Protein AF-A0A098E9V8-F1 (afdb_monomer_lite)

InterPro domains:
  IPR036393 Acetylglutamate kinase-like superfamily [G3DSA:3.40.1160.10] (1-50)
  IPR036393 Acetylglutamate kinase-like superfamily [SSF53633] (8-49)

Foldseek 3Di:
DDPPPPPPDDPVRLVVCVVVVPWDWADDPVPVVLVVCVVVVHDHDTDIHD

Structure (mmCIF, N/CA/C/O backbone):
data_AF-A0A098E9V8-F1
#
_entry.id   AF-A0A098E9V8-F1
#
loop_
_atom_site.group_PDB
_atom_site.id
_atom_site.type_symbol
_atom_site.label_atom_id
_atom_site.label_alt_id
_atom_site.label_comp_id
_atom_site.label_asym_id
_atom_site.label_entity_id
_atom_site.label_seq_id
_atom_site.pdbx_PDB_ins_code
_atom_site.Cartn_x
_atom_site.Cartn_y
_atom_site.Cartn_z
_atom_site.occupancy
_atom_site.B_iso_or_equiv
_atom_site.auth_seq_id
_atom_site.auth_comp_id
_atom_site.auth_asym_id
_atom_site.auth_atom_id
_atom_site.pdbx_PDB_model_num
ATOM 1 N N . MET A 1 1 ? 6.100 7.001 -25.663 1.00 50.66 1 MET A N 1
ATOM 2 C CA . MET A 1 1 ? 6.185 6.261 -24.387 1.00 50.66 1 MET A CA 1
ATOM 3 C C . MET A 1 1 ? 7.186 5.139 -24.609 1.00 50.66 1 MET A C 1
ATOM 5 O O . MET A 1 1 ? 6.916 4.276 -25.430 1.00 50.66 1 MET A O 1
ATOM 9 N N . SER A 1 2 ? 8.393 5.242 -24.051 1.00 47.56 2 SER A N 1
ATOM 10 C CA . SER A 1 2 ? 9.480 4.282 -24.289 1.00 47.56 2 SER A CA 1
ATOM 11 C C . SER A 1 2 ? 9.200 2.963 -23.5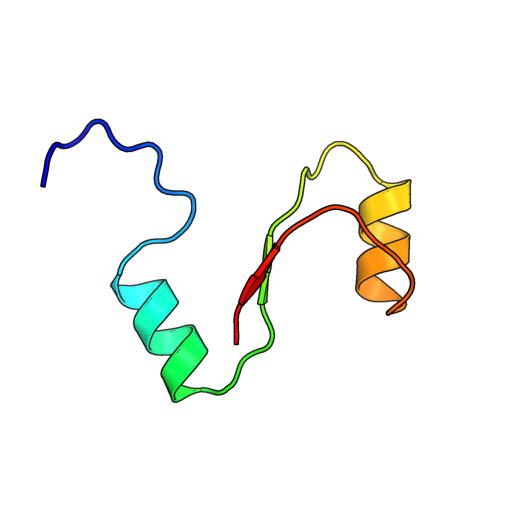61 1.00 47.56 2 SER A C 1
ATOM 13 O O . SER A 1 2 ? 8.834 2.962 -22.387 1.00 47.56 2 SER A O 1
ATOM 15 N N . ALA A 1 3 ? 9.386 1.837 -24.252 1.00 55.25 3 ALA A N 1
ATOM 16 C CA . ALA A 1 3 ? 9.125 0.473 -23.774 1.00 55.25 3 ALA A CA 1
ATOM 17 C C . ALA A 1 3 ? 10.142 -0.039 -22.724 1.00 55.25 3 ALA A C 1
ATOM 19 O O . ALA A 1 3 ? 10.377 -1.237 -22.605 1.00 55.25 3 ALA A O 1
ATOM 20 N N . SER A 1 4 ? 10.759 0.867 -21.962 1.00 53.78 4 SER A N 1
ATOM 21 C CA . SER A 1 4 ? 11.782 0.563 -20.949 1.00 53.78 4 SER A CA 1
ATOM 22 C C . SER A 1 4 ? 11.514 1.237 -19.601 1.00 53.78 4 SER A C 1
ATOM 24 O O . SER A 1 4 ? 12.344 1.165 -18.699 1.00 53.78 4 SER A O 1
ATOM 26 N N . ALA A 1 5 ? 10.358 1.884 -19.432 1.00 57.62 5 ALA A N 1
ATOM 27 C CA . ALA A 1 5 ? 9.912 2.301 -18.111 1.00 57.62 5 ALA A CA 1
ATOM 28 C C . ALA A 1 5 ? 9.384 1.065 -17.364 1.00 57.62 5 ALA A C 1
ATOM 30 O O . ALA A 1 5 ? 8.342 0.527 -17.736 1.00 57.62 5 ALA A O 1
ATOM 31 N N . ASN A 1 6 ? 10.088 0.626 -16.314 1.00 69.00 6 ASN A N 1
ATOM 32 C CA . ASN A 1 6 ? 9.609 -0.364 -15.337 1.00 69.00 6 ASN A CA 1
ATOM 33 C C . ASN A 1 6 ? 8.459 0.229 -14.501 1.00 69.00 6 ASN A C 1
ATOM 35 O O . ASN A 1 6 ? 8.562 0.401 -13.287 1.00 69.00 6 ASN A O 1
ATOM 39 N N . ASN A 1 7 ? 7.374 0.621 -15.166 1.00 76.94 7 ASN A N 1
ATOM 40 C CA . ASN A 1 7 ? 6.198 1.152 -14.508 1.00 76.94 7 ASN A CA 1
ATOM 41 C C . ASN A 1 7 ? 5.514 0.011 -13.761 1.00 76.94 7 ASN A C 1
ATOM 43 O O . ASN A 1 7 ? 5.046 -0.951 -14.361 1.00 76.94 7 ASN A O 1
ATOM 47 N N . ILE A 1 8 ? 5.455 0.150 -12.439 1.00 85.38 8 ILE A N 1
ATOM 48 C CA . ILE A 1 8 ? 4.825 -0.812 -11.526 1.00 85.38 8 ILE A CA 1
ATOM 49 C C . ILE A 1 8 ? 3.295 -0.827 -11.721 1.00 85.38 8 ILE A C 1
ATOM 51 O O . ILE A 1 8 ? 2.624 -1.774 -11.323 1.00 85.38 8 ILE A O 1
ATOM 55 N N . LEU A 1 9 ? 2.744 0.217 -12.352 1.00 89.19 9 LEU A N 1
ATOM 56 C CA . LEU A 1 9 ? 1.321 0.388 -12.613 1.00 89.19 9 LEU A CA 1
ATOM 57 C C . LEU A 1 9 ? 1.094 0.857 -14.055 1.00 89.19 9 LEU A C 1
ATOM 59 O O . LEU A 1 9 ? 1.660 1.866 -14.481 1.00 89.19 9 LEU A O 1
ATOM 63 N N . ASP A 1 10 ? 0.250 0.149 -14.802 1.00 90.75 10 ASP A N 1
ATOM 64 C CA . ASP A 1 10 ? -0.142 0.545 -16.151 1.00 90.75 10 ASP A CA 1
ATOM 65 C C . ASP A 1 10 ? -1.316 1.543 -16.145 1.00 90.75 10 ASP A C 1
ATOM 67 O O . ASP A 1 10 ? -2.032 1.729 -15.156 1.00 90.75 10 ASP A O 1
ATOM 71 N N . LEU A 1 11 ? -1.530 2.202 -17.285 1.00 91.81 11 LEU A N 1
ATOM 72 C CA . LEU A 1 11 ? -2.555 3.238 -17.424 1.00 91.81 11 LEU A CA 1
ATOM 73 C C . LEU A 1 11 ? -3.987 2.710 -17.254 1.00 91.81 11 LEU A C 1
ATOM 75 O O . LEU A 1 11 ? -4.854 3.460 -16.798 1.00 91.81 11 LEU A O 1
ATOM 79 N N . VAL A 1 12 ? -4.265 1.462 -17.634 1.00 94.12 12 VAL A N 1
ATOM 80 C CA . VAL A 1 12 ? -5.597 0.857 -17.503 1.00 94.12 12 VAL A CA 1
ATOM 81 C C . VAL A 1 12 ? -5.869 0.527 -16.038 1.00 94.12 12 VAL A C 1
ATOM 83 O O . VAL A 1 12 ? -6.938 0.883 -15.530 1.00 94.12 12 VAL A O 1
ATOM 86 N N . ALA A 1 13 ? -4.899 -0.053 -15.327 1.00 92.19 13 ALA A N 1
ATOM 87 C CA . ALA A 1 13 ? -5.000 -0.291 -13.888 1.00 92.19 13 ALA A CA 1
ATOM 88 C C . ALA A 1 13 ? -5.168 1.021 -13.106 1.00 92.19 13 ALA A C 1
ATOM 90 O O . ALA A 1 13 ? -6.106 1.143 -12.318 1.00 92.19 13 ALA A O 1
ATOM 91 N N . ALA A 1 14 ? -4.354 2.044 -13.391 1.00 93.62 14 ALA A N 1
ATOM 92 C CA . ALA A 1 14 ? -4.456 3.351 -12.736 1.00 93.62 14 ALA A CA 1
ATOM 93 C C . ALA A 1 14 ? -5.839 4.004 -12.926 1.00 93.62 14 ALA A C 1
ATOM 95 O O . ALA A 1 14 ? -6.441 4.500 -11.971 1.00 93.62 14 ALA A O 1
ATOM 96 N N . LYS A 1 15 ? -6.391 3.962 -14.149 1.00 95.38 15 LYS A N 1
ATOM 97 C CA . LYS A 1 15 ? -7.754 4.451 -14.424 1.00 95.38 15 LYS A CA 1
ATOM 98 C C . LYS A 1 15 ? -8.814 3.655 -13.664 1.00 95.38 15 LYS A C 1
ATOM 100 O O . LYS A 1 15 ? -9.777 4.241 -13.171 1.00 95.38 15 LYS A O 1
ATOM 105 N N . THR A 1 16 ? -8.645 2.340 -13.569 1.00 95.50 16 THR A N 1
ATOM 106 C CA . THR A 1 16 ? -9.591 1.447 -12.888 1.00 95.50 16 THR A CA 1
ATOM 107 C C . THR A 1 16 ? -9.621 1.701 -11.385 1.00 95.50 16 THR A C 1
ATOM 109 O O . THR A 1 16 ? -10.712 1.813 -10.821 1.00 95.50 16 THR A O 1
ATOM 112 N N . ILE A 1 17 ? -8.447 1.863 -10.767 1.00 95.88 17 ILE A N 1
ATOM 113 C CA . ILE A 1 17 ? -8.268 2.216 -9.352 1.00 95.88 17 ILE A CA 1
ATOM 114 C C . ILE A 1 17 ? -9.017 3.512 -9.038 1.00 95.88 17 ILE A C 1
ATOM 116 O O . ILE A 1 17 ? -9.932 3.503 -8.214 1.00 95.88 17 ILE A O 1
ATOM 120 N N . LYS A 1 18 ? -8.723 4.580 -9.792 1.00 94.94 18 LYS A N 1
ATOM 121 C CA . LYS A 1 18 ? -9.325 5.905 -9.596 1.00 94.94 18 LYS A CA 1
ATOM 122 C C . LYS A 1 18 ? -10.843 5.905 -9.797 1.00 94.94 18 LYS A C 1
ATOM 124 O O . LYS A 1 18 ? -11.580 6.504 -9.021 1.00 94.94 18 LYS A O 1
ATOM 129 N N . ARG A 1 19 ? -11.340 5.232 -10.846 1.00 96.81 19 ARG A N 1
ATOM 130 C CA . ARG A 1 19 ? -12.787 5.140 -11.130 1.00 96.81 19 ARG A CA 1
ATOM 131 C C . ARG A 1 19 ? -13.532 4.392 -10.025 1.00 96.81 19 ARG A C 1
ATOM 133 O O . ARG A 1 19 ? -14.656 4.753 -9.692 1.00 96.81 19 ARG A O 1
ATOM 140 N N . SER A 1 20 ? -12.921 3.334 -9.503 1.00 97.06 20 SER A N 1
ATOM 141 C CA . SER A 1 20 ? -13.565 2.401 -8.574 1.00 97.06 20 SER A CA 1
ATOM 142 C C . SER A 1 20 ? -13.307 2.751 -7.106 1.00 97.06 20 SER A C 1
ATOM 144 O O . SER A 1 20 ? -13.829 2.065 -6.233 1.00 97.06 20 SER A O 1
ATOM 146 N N . LYS A 1 21 ? -12.524 3.809 -6.834 1.00 94.56 21 LYS A N 1
ATOM 147 C CA . LYS A 1 21 ? -12.108 4.246 -5.490 1.00 94.56 21 LYS A CA 1
ATOM 148 C C . LYS A 1 21 ? -11.487 3.106 -4.675 1.00 94.56 21 LYS A C 1
ATOM 150 O O . LYS A 1 21 ? -11.759 2.948 -3.485 1.00 94.56 21 LYS A O 1
ATOM 155 N N . ILE A 1 22 ? -10.688 2.271 -5.341 1.00 95.50 22 ILE A N 1
ATOM 156 C CA . ILE A 1 22 ? -10.038 1.120 -4.709 1.00 95.50 22 ILE A CA 1
ATOM 157 C C . ILE A 1 22 ? -8.736 1.597 -4.084 1.00 95.50 22 ILE A C 1
ATOM 159 O O . ILE A 1 22 ? -7.767 1.865 -4.790 1.00 95.50 22 ILE A O 1
ATOM 163 N N . LYS A 1 23 ? -8.683 1.646 -2.754 1.00 93.69 23 LYS A N 1
ATOM 164 C CA . LYS A 1 23 ? -7.438 1.935 -2.041 1.00 93.69 23 LYS A CA 1
ATOM 165 C C . LYS A 1 23 ? -6.386 0.879 -2.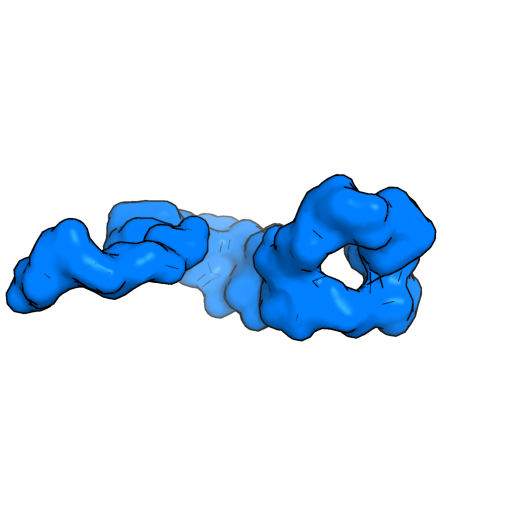389 1.00 93.69 23 LYS A C 1
ATOM 167 O O . LYS A 1 23 ? -6.549 -0.294 -2.058 1.00 93.69 23 LYS A O 1
ATOM 172 N N . THR A 1 24 ? -5.311 1.302 -3.044 1.00 95.12 24 THR A N 1
ATOM 173 C CA . THR A 1 24 ? -4.267 0.414 -3.567 1.00 95.12 24 THR A CA 1
ATOM 174 C C . THR A 1 24 ? -2.930 0.727 -2.907 1.00 95.12 24 THR A C 1
ATOM 176 O O . THR A 1 24 ? -2.515 1.883 -2.859 1.00 95.12 24 THR A O 1
ATOM 179 N N . LEU A 1 25 ? -2.247 -0.299 -2.393 1.00 95.00 25 LEU A N 1
ATOM 180 C CA . LEU A 1 25 ? -0.960 -0.166 -1.704 1.00 95.00 25 LEU A CA 1
ATOM 181 C C . LEU A 1 25 ? 0.153 -0.809 -2.538 1.00 95.00 25 LEU A C 1
ATOM 183 O O . LEU A 1 25 ? 0.059 -1.979 -2.901 1.00 95.00 25 LEU A O 1
ATOM 187 N N . ILE A 1 26 ? 1.222 -0.060 -2.805 1.00 94.50 26 ILE A N 1
ATOM 188 C CA . ILE A 1 26 ? 2.415 -0.523 -3.524 1.00 94.50 26 ILE A CA 1
ATOM 189 C C . ILE A 1 26 ? 3.580 -0.575 -2.533 1.00 94.50 26 ILE A C 1
ATOM 191 O O . ILE A 1 26 ? 3.918 0.434 -1.912 1.00 94.50 26 ILE A O 1
ATOM 195 N N . MET A 1 27 ? 4.200 -1.746 -2.365 1.00 94.44 27 MET A N 1
ATOM 196 C CA . MET A 1 27 ? 5.291 -1.959 -1.405 1.00 94.44 27 MET A CA 1
ATOM 197 C C . MET A 1 27 ? 6.212 -3.120 -1.806 1.00 94.44 27 MET A C 1
ATOM 199 O O . MET A 1 27 ? 5.897 -3.903 -2.701 1.00 94.44 27 MET A O 1
ATOM 203 N N . ASN A 1 28 ? 7.352 -3.256 -1.120 1.00 92.75 28 ASN A N 1
ATOM 204 C CA . ASN A 1 28 ? 8.283 -4.368 -1.323 1.00 92.75 28 ASN A CA 1
ATOM 205 C C . ASN A 1 28 ? 7.756 -5.666 -0.681 1.00 92.75 28 ASN A C 1
ATOM 207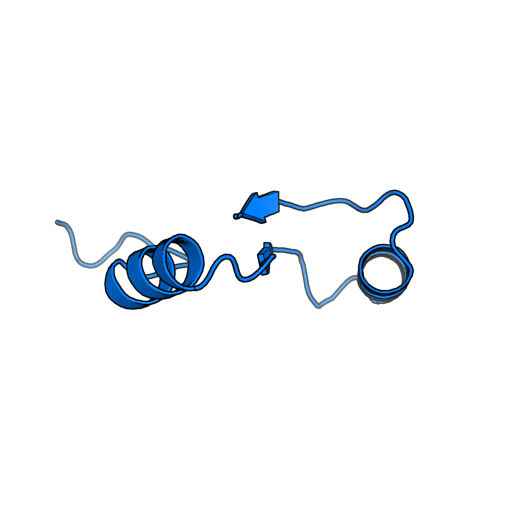 O O . ASN A 1 28 ? 7.746 -5.795 0.543 1.00 92.75 28 ASN A O 1
ATOM 211 N N . GLY A 1 29 ? 7.401 -6.652 -1.509 1.00 90.00 29 GLY A N 1
ATOM 212 C CA . GLY A 1 29 ? 6.871 -7.949 -1.069 1.00 90.00 29 GLY A CA 1
ATOM 213 C C . GLY A 1 29 ? 7.854 -8.862 -0.321 1.00 90.00 29 GLY A C 1
ATOM 214 O O . GLY A 1 29 ? 7.437 -9.892 0.193 1.00 90.00 29 GLY A O 1
ATOM 215 N N . ARG A 1 30 ? 9.145 -8.512 -0.231 1.00 95.81 30 ARG A N 1
ATOM 216 C CA . ARG A 1 30 ? 10.139 -9.273 0.553 1.00 95.81 30 ARG A CA 1
ATOM 217 C C . ARG A 1 30 ? 10.164 -8.890 2.034 1.00 95.81 30 ARG A C 1
ATOM 219 O O . ARG A 1 30 ? 10.788 -9.588 2.826 1.00 95.81 30 ARG A O 1
ATOM 226 N N . ASN A 1 31 ? 9.516 -7.788 2.413 1.00 96.38 31 ASN A N 1
ATOM 227 C CA . ASN A 1 31 ? 9.408 -7.362 3.804 1.00 96.38 31 ASN A CA 1
ATOM 228 C C . ASN A 1 31 ? 8.032 -7.756 4.368 1.00 96.38 31 ASN A C 1
ATOM 230 O O . ASN A 1 31 ? 7.066 -6.995 4.285 1.00 96.38 31 ASN A O 1
ATOM 234 N N . PHE A 1 32 ? 7.952 -8.961 4.934 1.00 95.88 32 PHE A N 1
ATOM 235 C CA . PHE A 1 32 ? 6.708 -9.522 5.469 1.00 95.88 32 PHE A CA 1
ATOM 236 C C . PHE A 1 32 ? 6.142 -8.734 6.655 1.00 95.88 32 PHE A C 1
ATOM 238 O O . PHE A 1 32 ? 4.924 -8.617 6.785 1.00 95.88 32 PHE A O 1
ATOM 245 N N . GLU A 1 33 ? 7.001 -8.157 7.498 1.00 96.62 33 GLU A N 1
ATOM 246 C CA . GLU A 1 33 ? 6.565 -7.325 8.623 1.00 96.62 33 GLU A CA 1
ATOM 247 C C . GLU A 1 33 ? 5.864 -6.056 8.122 1.00 96.62 33 GLU A C 1
ATOM 249 O O . GLU A 1 33 ? 4.778 -5.706 8.584 1.00 96.62 33 GLU A O 1
ATOM 254 N N . ASN A 1 34 ? 6.435 -5.415 7.101 1.00 96.88 34 ASN A N 1
ATOM 255 C CA . ASN A 1 34 ? 5.837 -4.252 6.460 1.00 96.88 34 ASN A CA 1
ATOM 256 C C . ASN A 1 34 ? 4.504 -4.582 5.772 1.00 96.88 34 ASN A C 1
ATOM 258 O O . ASN A 1 34 ? 3.558 -3.804 5.879 1.00 96.88 34 ASN A O 1
ATOM 262 N N . LEU A 1 35 ? 4.413 -5.744 5.114 1.00 95.81 35 LEU A N 1
ATOM 263 C CA . LEU A 1 35 ? 3.168 -6.230 4.513 1.00 95.81 35 LEU A CA 1
ATOM 264 C C . LEU A 1 35 ? 2.074 -6.417 5.572 1.00 95.81 35 LEU A C 1
ATOM 266 O O . LEU A 1 35 ? 0.953 -5.944 5.389 1.00 95.81 35 LEU A O 1
ATOM 270 N N . LYS A 1 36 ? 2.410 -7.050 6.703 1.00 96.44 36 LYS A N 1
ATOM 271 C CA . LYS A 1 36 ? 1.488 -7.216 7.832 1.00 96.44 36 LYS A CA 1
ATOM 272 C C . LYS A 1 36 ? 1.014 -5.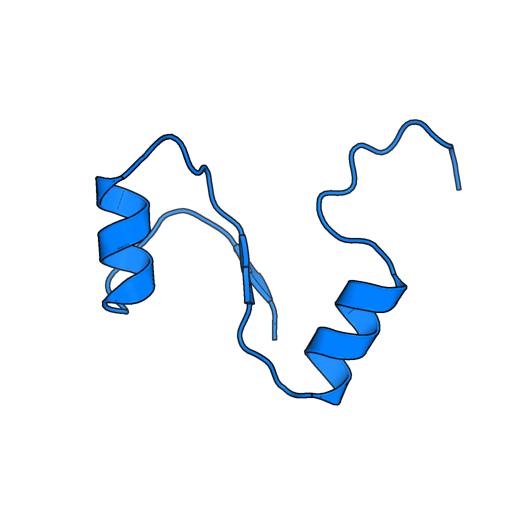862 8.363 1.00 96.44 36 LYS A C 1
ATOM 274 O O . LYS A 1 36 ? -0.188 -5.651 8.496 1.00 96.44 36 LYS A O 1
ATOM 279 N N . ASN A 1 37 ? 1.937 -4.928 8.597 1.00 96.81 37 ASN A N 1
ATOM 280 C CA . ASN A 1 37 ? 1.601 -3.585 9.070 1.00 96.81 37 ASN A CA 1
ATOM 281 C C . ASN A 1 37 ? 0.671 -2.844 8.099 1.00 96.81 37 ASN A C 1
A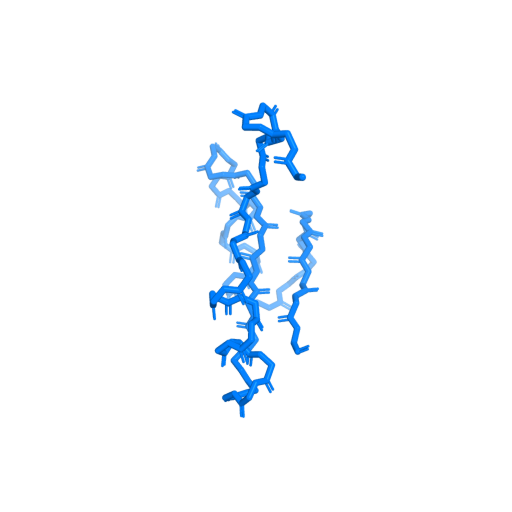TOM 283 O O . ASN A 1 37 ? -0.276 -2.196 8.540 1.00 96.81 37 ASN A O 1
ATOM 287 N N . ALA A 1 38 ? 0.905 -2.970 6.791 1.00 95.81 38 ALA A N 1
ATOM 288 C CA . ALA A 1 38 ? 0.083 -2.335 5.770 1.00 95.81 38 ALA A CA 1
ATOM 289 C C . ALA A 1 38 ? -1.350 -2.894 5.721 1.00 95.81 38 ALA A C 1
ATOM 291 O O . ALA A 1 38 ? -2.301 -2.1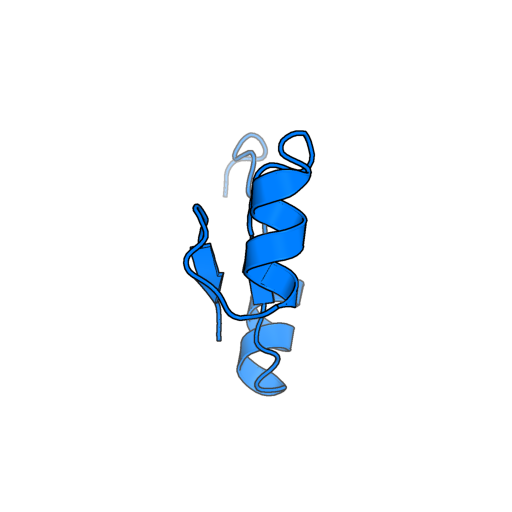22 5.605 1.00 95.81 38 ALA A O 1
ATOM 292 N N . ILE A 1 39 ? -1.510 -4.217 5.853 1.00 93.81 39 ILE A N 1
ATOM 293 C CA . ILE A 1 39 ? -2.824 -4.882 5.900 1.00 93.81 39 ILE A CA 1
ATOM 294 C C . ILE A 1 39 ? -3.582 -4.503 7.181 1.00 93.81 39 ILE A C 1
ATOM 296 O O . ILE A 1 39 ? -4.780 -4.242 7.133 1.00 93.81 39 ILE A O 1
ATOM 300 N N . GLU A 1 40 ? -2.886 -4.416 8.317 1.00 95.75 40 GLU A N 1
ATOM 301 C CA . GLU A 1 40 ? -3.465 -4.032 9.613 1.00 95.75 40 GLU A CA 1
ATOM 302 C C . GLU A 1 40 ? -3.742 -2.519 9.741 1.00 95.75 40 GLU A C 1
ATOM 304 O O . GLU A 1 40 ? -4.226 -2.067 10.778 1.00 95.75 40 GLU A O 1
ATOM 309 N N . GLY A 1 41 ? -3.427 -1.712 8.719 1.00 93.06 41 GLY A N 1
ATOM 310 C CA . GLY A 1 41 ? -3.628 -0.258 8.740 1.00 93.06 41 GLY A CA 1
ATOM 311 C C . GLY A 1 41 ? -2.665 0.502 9.661 1.00 93.06 41 GLY A C 1
ATOM 312 O O . GLY A 1 41 ? -2.917 1.657 10.006 1.00 93.06 41 GLY A O 1
ATOM 313 N N . LYS A 1 42 ? -1.560 -0.129 10.063 1.00 95.56 42 LYS A N 1
ATOM 314 C CA . LYS A 1 42 ? -0.478 0.493 10.833 1.00 95.56 42 LYS A CA 1
ATOM 315 C C . LYS A 1 42 ? 0.448 1.290 9.910 1.00 95.56 42 LYS A C 1
ATOM 317 O O . LYS A 1 42 ? 0.302 1.301 8.688 1.00 95.56 42 LYS A O 1
ATOM 322 N N . LYS A 1 43 ? 1.439 1.966 10.499 1.00 94.06 43 LYS A N 1
ATOM 323 C CA . LYS A 1 43 ? 2.503 2.619 9.725 1.00 94.06 43 LYS A CA 1
ATOM 324 C C . LYS A 1 43 ? 3.233 1.574 8.879 1.00 94.06 43 LYS A C 1
ATOM 326 O O . LYS A 1 43 ? 3.704 0.573 9.411 1.00 94.06 43 LYS A O 1
ATOM 331 N N . PHE A 1 44 ? 3.347 1.839 7.584 1.00 96.62 44 PHE A N 1
ATOM 332 C CA . PHE A 1 44 ? 4.066 0.999 6.635 1.00 96.62 44 PHE A CA 1
ATOM 333 C C . PHE A 1 44 ? 4.892 1.872 5.684 1.00 96.62 44 PHE A C 1
ATOM 335 O O . PHE A 1 44 ? 4.665 3.076 5.557 1.00 96.62 44 PHE A O 1
ATOM 342 N N . ILE A 1 45 ? 5.861 1.252 5.022 1.00 96.31 45 ILE A N 1
ATOM 343 C CA . ILE A 1 45 ? 6.743 1.856 4.028 1.00 96.31 45 ILE A CA 1
ATOM 344 C C . ILE A 1 45 ? 6.233 1.455 2.643 1.00 96.31 45 ILE A C 1
ATOM 346 O O . ILE A 1 45 ? 6.231 0.272 2.291 1.00 96.31 45 ILE A O 1
ATOM 350 N N . GLY A 1 46 ? 5.799 2.432 1.853 1.00 93.88 46 GLY A N 1
ATOM 351 C CA . GLY A 1 46 ? 5.295 2.213 0.501 1.00 93.88 46 GLY A CA 1
ATOM 352 C C . GLY A 1 46 ? 4.517 3.413 -0.024 1.00 93.88 46 GLY A C 1
ATOM 353 O O . GLY A 1 46 ? 4.630 4.521 0.501 1.00 93.88 46 GLY A O 1
ATOM 354 N N . THR A 1 47 ? 3.722 3.182 -1.063 1.00 95.06 47 THR A N 1
ATOM 355 C CA . THR A 1 47 ? 2.894 4.204 -1.710 1.00 95.06 47 THR A CA 1
ATOM 356 C C . THR A 1 47 ? 1.430 3.792 -1.665 1.00 95.06 47 THR A C 1
ATOM 358 O O . THR A 1 47 ? 1.095 2.654 -1.987 1.00 95.06 47 THR A O 1
ATOM 361 N N . THR A 1 48 ? 0.562 4.729 -1.296 1.00 94.06 48 THR A N 1
ATOM 362 C CA . THR A 1 48 ? -0.895 4.577 -1.390 1.00 94.06 48 THR A CA 1
ATOM 363 C C . THR A 1 48 ? -1.392 5.312 -2.630 1.00 94.06 48 THR A C 1
ATOM 365 O O . THR A 1 48 ? -0.982 6.446 -2.873 1.00 94.06 48 THR A O 1
ATOM 368 N N . VAL A 1 49 ? -2.265 4.667 -3.402 1.00 93.00 49 VAL A N 1
ATOM 369 C CA . VAL A 1 49 ? -2.938 5.230 -4.580 1.00 93.00 49 VAL A CA 1
ATOM 370 C C . VAL A 1 49 ? -4.446 5.052 -4.405 1.00 93.00 49 VAL A C 1
ATOM 372 O O . VAL A 1 49 ? -4.898 3.973 -4.014 1.00 93.00 49 VAL A O 1
ATOM 375 N N . GLU A 1 50 ? -5.212 6.104 -4.686 1.00 85.88 50 GLU A N 1
ATOM 376 C CA . GLU A 1 50 ? -6.667 6.181 -4.493 1.00 85.88 50 GLU A CA 1
ATOM 377 C C . GLU A 1 50 ? -7.349 7.027 -5.579 1.00 85.88 50 GLU A C 1
ATOM 379 O O . GLU A 1 50 ? -6.705 7.961 -6.117 1.00 85.88 50 GLU A O 1
#

Organism: NCBI:txid717931

Secondary structure (DSSP, 8-state):
--TT---SS-HHHHHHHHHHT--EEE--TT-HHHHHHHHTTS--SSEEE-

Sequence (50 aa):
MSASANNILDLVAAKTIKRSKIKTLIMNGRNFENLKNAIEGKKFIGTTVE

pLDDT: mean 89.25, std 13.09, range [47.56, 97.06]

Radius of gyration: 12.85 Å; chains: 1; bounding box: 25×16×35 Å